Protein AF-A0AAW1EMR9-F1 (afdb_monomer)

Radius of gyration: 19.62 Å; Cα contacts (8 Å, |Δi|>4): 149; chains: 1; bounding box: 42×40×63 Å

Nearest PDB structures (foldseek):
  2hoq-assembly1_A-2  TM=2.826E-01  e=6.971E+00  Pyrococcus horikoshii OT3

Sequence (160 aa):
MGNMIARRTLIAKKREGGLDLIDIGAKRDALRVKLIGRFLDEKRQHPWKDALTGLLADYGEGGLYNLYALSPRNVSGDWPGLFREALEAWDKFLPHLRPDVHHKGHLMRLPFLNSPFFLHNGRPMVSKALRVAGLTTLGDVCGGGGSGGGVVLYLNKQKL

pLDDT: mean 70.19, std 15.34, range [28.67, 89.94]

Solvent-accessible surface area (backbone atoms only — not comparable to full-atom values): 9803 Å² total; per-residue (Å²): 135,83,86,79,77,57,66,66,44,40,44,32,48,58,94,77,75,19,66,52,39,82,57,60,66,60,52,50,36,52,53,24,34,50,51,51,54,51,60,71,35,80,90,57,84,53,74,69,46,58,54,50,39,55,60,39,31,79,76,51,74,56,44,80,53,42,69,72,22,55,50,62,87,71,65,82,72,93,67,56,66,69,59,51,51,23,42,48,31,35,54,74,45,49,85,78,55,75,86,85,75,92,42,72,72,61,57,32,59,30,44,41,52,38,8,78,87,40,56,56,95,87,35,49,38,76,53,72,68,49,44,74,73,65,49,47,27,35,34,66,75,69,54,90,77,75,92,86,76,82,81,80,76,81,74,77,81,75,78,129

Secondary structure (DSSP, 8-state):
------HHHHHS-GGGTS-----HHHHHHHHHHHHHHHHH-TT---HHHHHHHHHHHTTSSSSHHHHTT--GGG--S---HHHHHHHHHHHHHGGG-------HHHHHTSBSTT-TTSEETTEE---HHHHHTT--BHHHHH-S--TT------------

Organism: Zoarces viviparus (NCBI:txid48416)

Structure (mmCIF, N/CA/C/O backbone):
data_AF-A0AAW1EMR9-F1
#
_entry.id   AF-A0AAW1EMR9-F1
#
loop_
_atom_site.group_PDB
_atom_site.id
_atom_site.type_symbol
_atom_site.label_atom_id
_atom_site.label_alt_id
_atom_site.label_comp_id
_atom_site.label_asym_id
_atom_site.label_entity_id
_atom_site.label_seq_id
_atom_site.pdbx_PDB_ins_code
_atom_site.Cartn_x
_atom_site.Cartn_y
_atom_site.Cartn_z
_atom_site.occupancy
_atom_site.B_iso_or_equiv
_atom_site.auth_seq_id
_atom_site.auth_comp_id
_atom_site.auth_asym_id
_atom_site.auth_atom_id
_atom_site.pdbx_PDB_model_num
ATOM 1 N N . MET A 1 1 ? -8.055 -22.155 31.229 1.00 43.44 1 MET A N 1
ATOM 2 C CA . MET A 1 1 ? -8.723 -21.631 30.016 1.00 43.44 1 MET A CA 1
ATOM 3 C C . MET A 1 1 ? -8.824 -20.122 30.155 1.00 43.44 1 MET A C 1
ATOM 5 O O . MET A 1 1 ? -9.392 -19.668 31.137 1.00 43.44 1 MET A O 1
ATOM 9 N N . GLY A 1 2 ? -8.207 -19.352 29.258 1.00 56.38 2 GLY A N 1
ATOM 10 C CA . GLY A 1 2 ? -8.322 -17.892 29.272 1.00 56.38 2 GLY A CA 1
ATOM 11 C C . GLY A 1 2 ? -9.600 -17.462 28.560 1.00 56.38 2 GLY A C 1
ATOM 12 O O . GLY A 1 2 ? -9.796 -17.825 27.403 1.00 56.38 2 GLY A O 1
ATOM 13 N N . ASN A 1 3 ? -10.467 -16.705 29.232 1.00 60.38 3 ASN A N 1
ATOM 14 C CA . ASN A 1 3 ? -11.619 -16.087 28.579 1.00 60.38 3 ASN A CA 1
ATOM 15 C C . ASN A 1 3 ? -11.120 -15.027 27.589 1.00 60.38 3 ASN A C 1
ATOM 17 O O . ASN A 1 3 ? -10.609 -13.981 27.989 1.00 60.38 3 ASN A O 1
ATOM 21 N N . MET A 1 4 ? -11.249 -15.301 26.291 1.00 73.88 4 MET A N 1
ATOM 22 C CA . MET A 1 4 ? -10.923 -14.334 25.246 1.00 73.88 4 MET A CA 1
ATOM 23 C C . MET A 1 4 ? -12.041 -13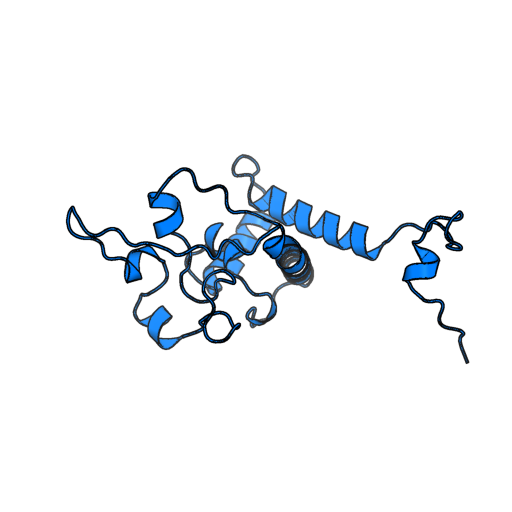.297 25.139 1.00 73.88 4 MET A C 1
ATOM 25 O O . MET A 1 4 ? -13.137 -13.591 24.665 1.00 73.88 4 MET A O 1
ATOM 29 N N . ILE A 1 5 ? -11.760 -12.065 25.558 1.00 78.44 5 ILE A N 1
ATOM 30 C CA . ILE A 1 5 ? -12.668 -10.937 25.344 1.00 78.44 5 ILE A CA 1
ATOM 31 C C . ILE A 1 5 ? -12.581 -10.519 23.875 1.00 78.44 5 ILE A C 1
ATOM 33 O O . ILE A 1 5 ? -11.496 -10.291 23.335 1.00 78.44 5 ILE A O 1
ATOM 37 N N . ALA A 1 6 ? -13.732 -10.398 23.215 1.00 82.94 6 ALA A N 1
ATOM 38 C CA . ALA A 1 6 ? -13.786 -9.979 21.823 1.00 82.94 6 ALA A CA 1
ATOM 39 C C . ALA A 1 6 ? -13.264 -8.539 21.659 1.00 82.94 6 ALA A C 1
ATOM 41 O O . ALA A 1 6 ? -13.697 -7.623 22.357 1.00 82.94 6 ALA A O 1
ATOM 42 N N . ARG A 1 7 ? -12.395 -8.308 20.665 1.00 80.50 7 ARG A N 1
ATOM 43 C CA . ARG A 1 7 ? -11.807 -6.988 20.355 1.00 80.50 7 ARG A CA 1
ATOM 44 C C . ARG A 1 7 ? -12.852 -5.876 20.199 1.00 80.50 7 ARG A C 1
ATOM 46 O O . ARG A 1 7 ? -12.621 -4.757 20.644 1.00 80.50 7 ARG A O 1
ATOM 53 N N . ARG A 1 8 ? -14.016 -6.190 19.616 1.00 82.25 8 ARG A N 1
ATOM 54 C CA . ARG A 1 8 ? -15.138 -5.242 19.478 1.00 82.25 8 ARG A CA 1
ATOM 55 C C . ARG A 1 8 ? -15.613 -4.702 20.829 1.00 82.25 8 ARG A C 1
ATOM 57 O O . ARG A 1 8 ? -15.907 -3.523 20.936 1.00 82.25 8 ARG A O 1
ATOM 64 N N . THR A 1 9 ? -15.632 -5.551 21.855 1.00 83.06 9 THR A N 1
ATOM 65 C CA . THR A 1 9 ? -16.072 -5.204 23.209 1.00 83.06 9 THR A CA 1
ATOM 66 C C . THR A 1 9 ? -15.044 -4.318 23.903 1.00 83.06 9 THR A C 1
ATOM 68 O O . THR A 1 9 ? -15.410 -3.431 24.661 1.00 83.06 9 THR A O 1
ATOM 71 N N . LEU A 1 10 ? -13.754 -4.499 23.610 1.00 84.06 10 LEU A N 1
ATOM 72 C CA . LEU A 1 10 ? -12.707 -3.633 24.152 1.00 84.06 10 LEU A CA 1
ATOM 73 C C . LEU A 1 10 ? -12.807 -2.201 23.597 1.00 84.06 10 LEU A C 1
ATOM 75 O O . LEU A 1 10 ? -12.662 -1.252 24.357 1.00 84.06 10 LEU A O 1
ATOM 79 N N . ILE A 1 11 ? -13.069 -2.050 22.295 1.00 82.62 11 ILE A N 1
ATOM 80 C CA . ILE A 1 11 ? -13.012 -0.754 21.590 1.00 82.62 11 ILE A CA 1
ATOM 81 C C . ILE A 1 11 ? -14.351 -0.001 21.619 1.00 82.62 11 ILE A C 1
ATOM 83 O O . ILE A 1 11 ? -14.362 1.226 21.570 1.00 82.62 11 ILE A O 1
ATOM 87 N N . ALA A 1 12 ? -15.484 -0.710 21.661 1.00 80.31 12 ALA A N 1
ATOM 88 C CA . ALA A 1 12 ? -16.802 -0.080 21.633 1.00 80.31 12 ALA A CA 1
ATOM 89 C C . ALA A 1 12 ? -16.989 0.897 22.801 1.00 80.31 12 ALA A C 1
ATOM 91 O O . ALA A 1 12 ? -16.433 0.716 23.889 1.00 80.31 12 ALA A O 1
ATOM 92 N N . LYS A 1 13 ? -17.809 1.928 22.583 1.00 81.88 13 LYS A N 1
ATOM 93 C CA . LYS A 1 13 ? -18.071 2.940 23.607 1.00 81.88 13 LYS A CA 1
ATOM 94 C C . LYS A 1 13 ? -18.757 2.308 24.816 1.00 81.88 13 LYS A C 1
ATOM 96 O O . LYS A 1 13 ? -19.564 1.390 24.671 1.00 81.88 13 LYS A O 1
ATOM 101 N N . LYS A 1 14 ? -18.546 2.883 26.004 1.00 85.00 14 LYS A N 1
ATOM 102 C CA . LYS A 1 14 ? -19.212 2.431 27.243 1.00 85.00 14 LYS A CA 1
ATOM 103 C C . LYS A 1 14 ? -20.736 2.357 27.118 1.00 85.00 14 LYS A C 1
ATOM 105 O O . LYS A 1 14 ? -21.348 1.402 27.579 1.00 85.00 14 LYS A O 1
ATOM 110 N N . ARG A 1 15 ? -21.342 3.316 26.411 1.00 86.00 15 ARG A N 1
ATOM 111 C CA . ARG A 1 15 ? -22.791 3.360 26.125 1.00 86.00 15 ARG A CA 1
ATOM 112 C C . ARG A 1 15 ? -23.311 2.205 25.253 1.00 86.00 15 ARG A C 1
ATOM 114 O O . ARG A 1 15 ? -24.508 1.970 25.218 1.00 86.00 15 ARG A O 1
ATOM 121 N N . GLU A 1 16 ? -22.423 1.514 24.544 1.00 85.81 16 GLU A N 1
ATOM 122 C CA . GLU A 1 16 ? -22.712 0.366 23.672 1.00 85.81 16 GLU A CA 1
ATOM 123 C C . GLU A 1 16 ? -22.269 -0.960 24.332 1.00 85.81 16 GLU A C 1
ATOM 125 O O . GLU A 1 16 ? -22.171 -1.989 23.667 1.00 85.81 16 GLU A O 1
ATOM 130 N N . GLY A 1 17 ? -21.975 -0.944 25.640 1.00 81.88 17 GLY A N 1
ATOM 131 C CA . GLY A 1 17 ? -21.521 -2.118 26.392 1.00 81.88 17 GLY A CA 1
ATOM 132 C C . GLY A 1 17 ? -20.042 -2.467 26.196 1.00 81.88 17 GLY A C 1
ATOM 133 O O . GLY A 1 17 ? -19.639 -3.592 26.489 1.00 81.88 17 GLY A O 1
ATOM 134 N N . GLY A 1 18 ? -19.232 -1.534 25.681 1.00 86.50 18 GLY A N 1
ATOM 135 C CA . GLY A 1 18 ? -17.789 -1.715 25.526 1.00 86.50 18 GLY A CA 1
ATOM 136 C C . GLY A 1 18 ? -16.941 -1.051 26.615 1.00 86.50 18 GLY A C 1
ATOM 137 O O . GLY A 1 18 ? -17.453 -0.397 27.522 1.00 86.50 18 GLY A O 1
ATOM 138 N N . LEU A 1 19 ? -15.621 -1.221 26.529 1.00 85.50 19 LEU A N 1
ATOM 139 C CA . LEU A 1 19 ? -14.660 -0.665 27.491 1.00 85.50 19 LEU A CA 1
ATOM 140 C C . LEU A 1 19 ? -14.054 0.678 27.058 1.00 85.50 19 LEU A C 1
ATOM 142 O O . LEU A 1 19 ? -13.319 1.277 27.843 1.00 85.50 19 LEU A O 1
ATOM 146 N N . ASP A 1 20 ? -14.382 1.161 25.854 1.00 87.88 20 ASP A N 1
ATOM 147 C CA . ASP A 1 20 ? -13.884 2.419 25.277 1.00 87.88 20 ASP A CA 1
ATOM 148 C C . ASP A 1 20 ? -12.348 2.511 25.297 1.00 87.88 20 ASP A C 1
ATOM 150 O O . ASP A 1 20 ? -11.747 3.560 25.535 1.00 87.88 20 ASP A O 1
ATOM 154 N N . LEU A 1 21 ? -11.693 1.363 25.100 1.00 85.75 21 LEU A N 1
ATOM 155 C CA . LEU A 1 21 ? -10.245 1.273 25.048 1.00 85.75 21 LEU A CA 1
ATOM 156 C C . LEU A 1 21 ? -9.738 1.689 23.674 1.00 85.75 21 LEU A C 1
ATOM 158 O O . LEU A 1 21 ? -10.357 1.467 22.632 1.00 85.75 21 LEU A O 1
ATOM 162 N N . ILE A 1 22 ? -8.536 2.249 23.682 1.00 81.94 22 ILE A N 1
ATOM 163 C CA . ILE A 1 22 ? -7.854 2.669 22.468 1.00 81.94 22 ILE A CA 1
ATOM 164 C C . ILE A 1 22 ? -7.595 1.456 21.574 1.00 81.94 22 ILE A C 1
ATOM 166 O O . ILE A 1 22 ? -6.942 0.491 21.974 1.00 81.94 22 ILE A O 1
ATOM 170 N N . ASP A 1 23 ? -8.016 1.559 20.316 1.00 85.81 23 ASP A N 1
ATOM 171 C CA . ASP A 1 23 ? -7.658 0.587 19.295 1.00 85.81 23 ASP A CA 1
ATOM 172 C C . ASP A 1 23 ? -6.181 0.738 18.890 1.00 85.81 23 ASP A C 1
ATOM 174 O O . ASP A 1 23 ? -5.811 1.533 18.020 1.00 85.81 23 ASP A O 1
ATOM 178 N N . ILE A 1 24 ? -5.321 -0.052 19.535 1.00 85.56 24 ILE A N 1
ATOM 179 C CA . ILE A 1 24 ? -3.878 -0.099 19.261 1.00 85.56 24 ILE A CA 1
ATOM 180 C C . ILE A 1 24 ? -3.606 -0.515 17.808 1.00 85.56 24 ILE A C 1
ATOM 182 O O . ILE A 1 24 ? -2.695 0.023 17.179 1.00 85.56 24 ILE A O 1
ATOM 186 N N . GLY A 1 25 ? -4.410 -1.429 17.255 1.00 83.31 25 GLY A N 1
ATOM 187 C CA . GLY A 1 25 ? -4.266 -1.892 15.874 1.00 83.31 25 GLY A CA 1
ATOM 188 C C . GLY A 1 25 ? -4.529 -0.767 14.878 1.00 83.31 25 GLY A C 1
ATOM 189 O O . GLY A 1 25 ? -3.698 -0.512 14.010 1.00 83.31 25 GLY A O 1
ATOM 190 N N . ALA A 1 26 ? -5.624 -0.027 15.065 1.00 79.31 26 ALA A N 1
ATOM 191 C CA . ALA A 1 26 ? -5.930 1.138 14.237 1.00 79.31 26 ALA A CA 1
ATOM 192 C C . ALA A 1 26 ? -4.869 2.240 14.381 1.00 79.31 26 ALA A C 1
ATOM 194 O O . ALA A 1 26 ? -4.468 2.839 13.385 1.00 79.31 26 ALA A O 1
ATOM 195 N N . LYS A 1 27 ? -4.356 2.488 15.596 1.00 84.25 27 LYS A N 1
ATOM 196 C CA . LYS A 1 27 ? -3.258 3.448 15.802 1.00 84.25 27 LYS A CA 1
ATOM 197 C C . LYS A 1 27 ? -1.982 3.036 15.074 1.00 84.25 27 LYS A C 1
ATOM 199 O O . LYS A 1 27 ? -1.342 3.885 14.455 1.00 84.25 27 LYS A O 1
ATOM 204 N N . ARG A 1 28 ? -1.610 1.756 15.142 1.00 88.75 28 ARG A N 1
ATOM 205 C CA . ARG A 1 28 ? -0.447 1.224 14.428 1.00 88.75 28 ARG A CA 1
ATOM 206 C C . ARG A 1 28 ? -0.621 1.409 12.923 1.00 88.75 28 ARG A C 1
ATOM 208 O O . ARG A 1 28 ? 0.244 2.016 12.299 1.00 88.75 28 ARG A O 1
ATOM 215 N N . ASP A 1 29 ? -1.744 0.968 12.366 1.00 84.75 29 ASP A N 1
ATOM 216 C CA . ASP A 1 29 ? -2.015 1.070 10.930 1.00 84.75 29 ASP A CA 1
ATOM 217 C C . ASP A 1 29 ? -2.032 2.551 10.480 1.00 84.75 29 ASP A C 1
ATOM 219 O O . ASP A 1 29 ? -1.416 2.903 9.476 1.00 84.75 29 ASP A O 1
ATOM 223 N N . ALA A 1 30 ? -2.589 3.467 11.282 1.00 81.75 30 ALA A N 1
ATOM 224 C CA . ALA A 1 30 ? -2.549 4.905 11.005 1.00 81.75 30 ALA A CA 1
ATOM 225 C C . ALA A 1 30 ? -1.123 5.488 10.992 1.00 81.75 30 ALA A C 1
ATOM 227 O O . ALA A 1 30 ? -0.805 6.338 10.158 1.00 81.75 30 ALA A O 1
ATOM 228 N N . LEU A 1 31 ? -0.242 5.055 11.901 1.00 85.94 31 LEU A N 1
ATOM 229 C CA . LEU A 1 31 ? 1.167 5.472 11.896 1.00 85.94 31 LEU A CA 1
ATOM 230 C C . LEU A 1 31 ? 1.905 4.959 10.654 1.00 85.94 31 LEU A C 1
ATOM 232 O O . LEU A 1 31 ? 2.724 5.677 10.083 1.00 85.94 31 LEU A O 1
ATOM 236 N N . ARG A 1 32 ? 1.596 3.734 10.230 1.00 89.94 32 ARG A N 1
ATOM 237 C CA . ARG A 1 32 ? 2.162 3.087 9.044 1.00 89.94 32 ARG A CA 1
ATOM 238 C C . ARG A 1 32 ? 1.712 3.769 7.748 1.00 89.94 32 ARG A C 1
ATOM 240 O O . ARG A 1 32 ? 2.558 4.124 6.932 1.00 89.94 32 ARG A O 1
ATOM 247 N N . VAL A 1 33 ? 0.429 4.104 7.621 1.00 85.06 33 VAL A N 1
ATOM 248 C CA . VAL A 1 33 ? -0.088 4.919 6.506 1.00 85.06 33 VAL A CA 1
ATOM 249 C C . VAL A 1 33 ? 0.530 6.320 6.506 1.00 85.06 33 VAL A C 1
ATOM 251 O O . VAL A 1 33 ? 0.913 6.823 5.454 1.00 85.06 33 VAL A O 1
ATOM 254 N N . LYS A 1 34 ? 0.714 6.951 7.675 1.00 86.25 34 LYS A N 1
ATOM 255 C CA . LYS A 1 34 ? 1.418 8.245 7.771 1.00 86.25 34 LYS A CA 1
ATOM 256 C C . LYS A 1 34 ? 2.867 8.164 7.302 1.00 86.25 34 LYS A C 1
ATOM 258 O O . LYS A 1 34 ? 3.365 9.144 6.751 1.00 86.25 34 LYS A O 1
ATOM 263 N N . LEU A 1 35 ? 3.549 7.041 7.532 1.00 86.62 35 LEU A N 1
ATOM 264 C CA . LEU A 1 35 ? 4.896 6.827 7.011 1.00 86.62 35 LEU A CA 1
ATOM 265 C C . LEU A 1 35 ? 4.868 6.846 5.482 1.00 86.62 35 LEU A C 1
ATOM 267 O O . LEU A 1 35 ? 5.602 7.629 4.893 1.00 86.62 35 LEU A O 1
ATOM 271 N N . ILE A 1 36 ? 3.949 6.104 4.857 1.00 85.38 36 ILE A N 1
ATOM 272 C CA . ILE A 1 36 ? 3.747 6.162 3.403 1.00 85.38 36 ILE A CA 1
ATOM 273 C C . ILE A 1 36 ? 3.413 7.590 2.956 1.00 85.38 36 ILE A C 1
ATOM 275 O O . ILE A 1 36 ? 4.075 8.104 2.070 1.00 85.38 36 ILE A O 1
ATOM 279 N N . GLY A 1 37 ? 2.513 8.311 3.627 1.00 82.44 37 GLY A N 1
ATOM 280 C CA . GLY A 1 37 ? 2.224 9.713 3.292 1.00 82.44 37 GLY A CA 1
ATOM 281 C C . GLY A 1 37 ? 3.463 10.626 3.298 1.00 82.44 37 GLY A C 1
ATOM 282 O O . GLY A 1 37 ? 3.615 11.469 2.420 1.00 82.44 37 GLY A O 1
ATOM 283 N N . ARG A 1 38 ? 4.401 10.426 4.236 1.00 85.00 38 ARG A N 1
ATOM 284 C CA . ARG A 1 38 ? 5.696 11.140 4.246 1.00 85.00 38 ARG A CA 1
ATOM 285 C C . ARG A 1 38 ? 6.616 10.710 3.101 1.00 85.00 38 ARG A C 1
ATOM 287 O O . ARG A 1 38 ? 7.440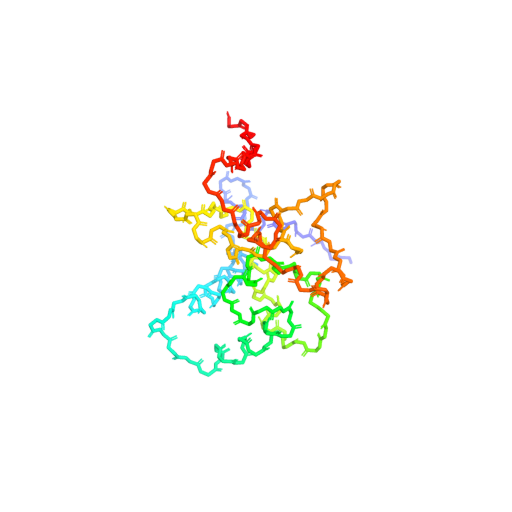 11.507 2.654 1.00 85.00 38 ARG A O 1
ATOM 294 N N . PHE A 1 39 ? 6.500 9.465 2.641 1.00 84.56 39 PHE A N 1
ATOM 295 C CA . PHE A 1 39 ? 7.202 8.990 1.452 1.00 84.56 39 PHE A CA 1
ATOM 296 C C . PHE A 1 39 ? 6.697 9.722 0.203 1.00 84.56 39 PHE A C 1
ATOM 298 O O . PHE A 1 39 ? 7.508 10.177 -0.595 1.00 84.56 39 PHE A O 1
ATOM 305 N N . LEU A 1 40 ? 5.380 9.917 0.085 1.00 78.75 40 LEU A N 1
ATOM 306 C CA . LEU A 1 40 ? 4.769 10.619 -1.051 1.00 78.75 40 LEU A CA 1
ATOM 307 C C . LEU A 1 40 ? 5.088 12.129 -1.081 1.00 78.75 40 LEU A C 1
ATOM 309 O O . LEU A 1 40 ? 5.009 12.745 -2.135 1.00 78.75 40 LEU A O 1
ATOM 313 N N . ASP A 1 41 ? 5.443 12.738 0.056 1.00 80.56 41 ASP A N 1
ATOM 314 C CA . ASP A 1 41 ? 5.791 14.165 0.140 1.00 80.56 41 ASP A CA 1
ATOM 315 C C . ASP A 1 41 ? 7.200 14.438 -0.419 1.00 80.56 41 ASP A C 1
ATOM 317 O O . ASP A 1 41 ? 8.200 14.281 0.287 1.00 80.56 41 ASP A O 1
ATOM 321 N N . GLU A 1 42 ? 7.290 14.852 -1.684 1.00 76.62 42 GLU A N 1
ATOM 322 C CA . GLU A 1 42 ? 8.550 15.148 -2.393 1.00 76.62 42 GLU A CA 1
ATOM 323 C C . GLU A 1 42 ? 9.423 16.200 -1.691 1.00 76.62 42 GLU A C 1
ATOM 325 O O . GLU A 1 42 ? 10.649 16.149 -1.783 1.00 76.62 42 GLU A O 1
ATOM 330 N N . LYS A 1 43 ? 8.821 17.122 -0.928 1.00 79.38 43 LYS A N 1
ATOM 331 C CA . LYS A 1 43 ? 9.556 18.190 -0.228 1.00 79.38 43 LYS A CA 1
ATOM 332 C C . LYS A 1 43 ? 10.364 17.665 0.956 1.00 79.38 43 LYS A C 1
ATOM 334 O O . LYS A 1 43 ? 11.258 18.349 1.449 1.00 79.38 43 LYS A O 1
ATOM 339 N N . ARG A 1 44 ? 10.041 16.466 1.445 1.00 77.19 44 ARG A N 1
ATOM 340 C CA . ARG A 1 44 ? 10.733 15.827 2.564 1.00 77.19 44 ARG A CA 1
ATOM 341 C C . ARG A 1 44 ? 11.712 14.797 2.034 1.00 77.19 44 ARG A C 1
ATOM 343 O O . ARG A 1 44 ? 11.296 13.725 1.596 1.00 77.19 44 ARG A O 1
ATOM 350 N N . GLN A 1 45 ? 13.001 15.089 2.147 1.00 78.56 45 GLN A N 1
ATOM 351 C CA . GLN A 1 45 ? 14.051 14.104 1.910 1.00 78.56 45 GLN A CA 1
ATOM 352 C C . GLN A 1 45 ? 14.473 13.444 3.221 1.00 78.56 45 GLN A C 1
ATOM 354 O O . GLN A 1 45 ? 14.622 14.107 4.248 1.00 78.56 45 GLN A O 1
ATOM 359 N N . HIS A 1 46 ? 14.604 12.119 3.203 1.00 82.69 46 HIS A N 1
ATOM 360 C CA . HIS A 1 46 ? 15.087 11.348 4.342 1.00 82.69 46 HIS A CA 1
ATOM 361 C C . HIS A 1 46 ? 15.677 10.021 3.846 1.00 82.69 46 HIS A C 1
ATOM 363 O O . HIS A 1 46 ? 15.025 9.372 3.032 1.00 82.69 46 HIS A O 1
ATOM 369 N N . PRO A 1 47 ? 16.805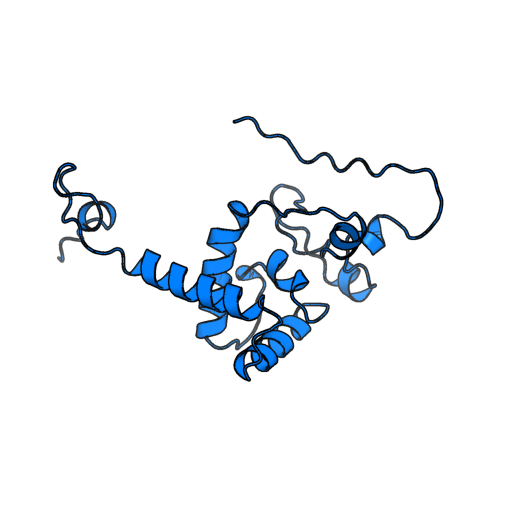 9.545 4.409 1.00 85.06 47 PRO A N 1
ATOM 370 C CA . PRO A 1 47 ? 17.444 8.286 4.009 1.00 85.06 47 PRO A CA 1
ATOM 371 C C . PRO A 1 47 ? 16.541 7.043 3.905 1.00 85.06 47 PRO A C 1
ATOM 373 O O . PRO A 1 47 ? 16.771 6.170 3.074 1.00 85.06 47 PRO A O 1
ATOM 376 N N . TRP A 1 48 ? 15.485 6.933 4.724 1.00 86.50 48 TRP A N 1
ATOM 377 C CA . TRP A 1 48 ? 14.576 5.783 4.639 1.00 86.50 48 TRP A CA 1
ATOM 378 C C . TRP A 1 48 ? 13.723 5.806 3.363 1.00 86.50 48 TRP A C 1
ATOM 380 O O . TRP A 1 48 ? 13.246 4.753 2.945 1.00 86.50 48 TRP A O 1
ATOM 390 N N . LYS A 1 49 ? 13.521 6.981 2.748 1.00 86.06 49 LYS A N 1
ATOM 391 C CA . LYS A 1 49 ? 12.816 7.107 1.470 1.00 86.06 49 LYS A CA 1
ATOM 392 C C . LYS A 1 49 ? 13.656 6.522 0.350 1.00 86.06 49 LYS A C 1
ATOM 394 O O . LYS A 1 49 ? 13.114 5.763 -0.433 1.00 86.06 49 LYS A O 1
ATOM 399 N N . ASP A 1 50 ? 14.959 6.778 0.329 1.00 85.38 50 ASP A N 1
ATOM 400 C CA . ASP A 1 50 ? 15.855 6.202 -0.680 1.00 85.38 50 ASP A CA 1
ATOM 401 C C . ASP A 1 50 ? 15.900 4.676 -0.561 1.00 85.38 50 ASP A C 1
ATOM 403 O O . ASP A 1 50 ? 15.772 3.970 -1.559 1.00 85.38 50 ASP A O 1
ATOM 407 N N . ALA A 1 51 ? 15.957 4.164 0.674 1.00 86.75 51 ALA A N 1
ATOM 408 C CA . ALA A 1 51 ? 15.859 2.731 0.937 1.00 86.75 51 ALA A CA 1
ATOM 409 C C . ALA A 1 51 ? 14.528 2.140 0.436 1.00 86.75 51 ALA A C 1
ATOM 411 O O . ALA A 1 51 ? 14.526 1.115 -0.241 1.00 86.75 51 ALA A O 1
ATOM 412 N N . LEU A 1 52 ? 13.395 2.792 0.725 1.00 85.00 52 LEU A N 1
ATOM 413 C CA . LEU A 1 52 ? 12.087 2.337 0.248 1.00 85.00 52 LEU A CA 1
ATOM 414 C C . LEU A 1 52 ? 11.960 2.440 -1.278 1.00 85.00 52 LEU A C 1
ATOM 416 O O . LEU A 1 52 ? 11.395 1.545 -1.893 1.00 85.00 52 LEU A O 1
ATOM 420 N N . THR A 1 53 ? 12.502 3.485 -1.903 1.00 82.75 53 THR A N 1
ATOM 421 C CA . THR A 1 53 ? 12.537 3.633 -3.364 1.00 82.75 53 THR A CA 1
ATOM 422 C C . THR A 1 53 ? 13.352 2.519 -4.007 1.00 82.75 53 THR A C 1
ATOM 424 O O . THR A 1 53 ? 12.891 1.939 -4.985 1.00 82.75 53 THR A O 1
ATOM 427 N N . GLY A 1 54 ? 14.515 2.177 -3.439 1.00 82.81 54 GLY A N 1
ATOM 428 C CA . GLY A 1 54 ? 15.328 1.048 -3.895 1.00 82.81 54 GLY A CA 1
ATOM 429 C C . GLY A 1 54 ? 14.558 -0.269 -3.829 1.00 82.81 54 GLY A C 1
ATOM 430 O O . GLY A 1 54 ? 14.464 -0.976 -4.824 1.00 82.81 54 GLY A O 1
ATOM 431 N N . LEU A 1 55 ? 13.894 -0.536 -2.701 1.00 80.44 55 LEU A N 1
ATOM 432 C CA . LEU A 1 55 ? 13.035 -1.713 -2.549 1.00 80.44 55 LEU A CA 1
ATOM 433 C C . LEU A 1 55 ? 11.871 -1.716 -3.562 1.00 80.44 55 LEU A C 1
ATOM 435 O O . LEU A 1 55 ? 11.561 -2.739 -4.166 1.00 80.44 55 LEU A O 1
ATOM 439 N N . LEU A 1 56 ? 11.228 -0.569 -3.797 1.00 77.75 56 LEU A N 1
ATOM 440 C CA . LEU A 1 56 ? 10.141 -0.445 -4.775 1.00 77.75 56 LEU A CA 1
ATOM 441 C C . LEU A 1 56 ? 10.616 -0.603 -6.227 1.00 77.75 56 LEU A C 1
ATOM 443 O O . LEU A 1 56 ? 9.810 -1.008 -7.069 1.00 77.75 56 LEU A O 1
ATOM 447 N N . ALA A 1 57 ? 11.878 -0.289 -6.526 1.00 74.62 57 ALA A N 1
ATOM 448 C CA . ALA A 1 57 ? 12.478 -0.485 -7.844 1.00 74.62 57 ALA A CA 1
ATOM 449 C C . ALA A 1 57 ? 12.629 -1.973 -8.192 1.00 74.62 57 ALA A C 1
ATOM 451 O O . ALA A 1 57 ? 12.440 -2.351 -9.344 1.00 74.62 57 ALA A O 1
ATOM 452 N N . ASP A 1 58 ? 12.829 -2.847 -7.204 1.00 68.44 58 ASP A N 1
ATOM 453 C CA . ASP A 1 58 ? 12.856 -4.298 -7.440 1.00 68.44 58 ASP A CA 1
ATOM 454 C C . ASP A 1 58 ? 11.497 -4.846 -7.924 1.00 68.44 58 ASP A C 1
ATOM 456 O O . ASP A 1 58 ? 11.405 -5.939 -8.492 1.00 68.44 58 ASP A O 1
ATOM 460 N N . TYR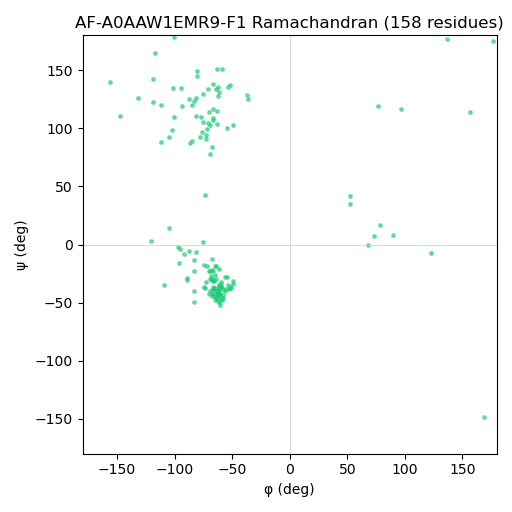 A 1 59 ? 10.413 -4.091 -7.717 1.00 65.19 59 TYR A N 1
ATOM 461 C CA . TYR A 1 59 ? 9.057 -4.495 -8.080 1.00 65.19 59 TYR A CA 1
ATOM 462 C C . TYR A 1 59 ? 8.577 -3.946 -9.443 1.00 65.19 59 TYR A C 1
ATOM 464 O O . TYR A 1 59 ? 7.614 -4.481 -10.011 1.00 65.19 59 TYR A O 1
ATOM 472 N N . GLY A 1 60 ? 9.245 -2.933 -10.007 1.00 62.75 60 GLY A N 1
ATOM 473 C CA . GLY A 1 60 ? 8.837 -2.250 -11.243 1.00 62.75 60 GLY A CA 1
ATOM 474 C C . GLY A 1 60 ? 9.625 -0.960 -11.496 1.00 62.75 60 GLY A C 1
ATOM 475 O O . GLY A 1 60 ? 10.775 -0.844 -11.096 1.00 62.75 60 GLY A O 1
ATOM 476 N N . GLU A 1 61 ? 9.013 0.047 -12.122 1.00 56.34 61 GLU A N 1
ATOM 477 C CA . GLU A 1 61 ? 9.668 1.355 -12.281 1.00 56.34 61 GLU A CA 1
ATOM 478 C C . GLU A 1 61 ? 9.729 2.052 -10.918 1.00 56.34 61 GLU A C 1
ATOM 480 O O . GLU A 1 61 ? 8.702 2.472 -10.390 1.00 56.34 61 GLU A O 1
ATOM 485 N N . GLY A 1 62 ? 10.907 2.077 -10.290 1.00 55.97 62 GLY A N 1
ATOM 486 C CA . GLY A 1 62 ? 11.110 2.583 -8.931 1.00 55.97 62 GLY A CA 1
ATOM 487 C C . GLY A 1 62 ? 10.486 3.960 -8.713 1.00 55.97 62 GLY A C 1
ATOM 488 O O . GLY A 1 62 ? 11.032 4.976 -9.135 1.00 55.97 62 GLY A O 1
ATOM 489 N N . GLY A 1 63 ? 9.330 3.998 -8.048 1.00 63.72 63 GLY A N 1
ATOM 490 C CA . GLY A 1 63 ? 8.602 5.244 -7.868 1.00 63.72 63 GLY A CA 1
ATOM 491 C C . GLY A 1 63 ? 7.263 5.118 -7.152 1.00 63.72 63 GLY A C 1
ATOM 492 O O . GLY A 1 63 ? 6.758 4.035 -6.853 1.00 63.72 63 GLY A O 1
ATOM 493 N N . LEU A 1 64 ? 6.677 6.291 -6.906 1.00 64.81 64 LEU A N 1
ATOM 494 C CA . LEU A 1 64 ? 5.369 6.519 -6.282 1.00 64.81 64 LEU A CA 1
ATOM 495 C C . LEU A 1 64 ? 4.239 5.681 -6.900 1.00 64.81 64 LEU A C 1
ATOM 497 O O . LEU A 1 64 ? 3.334 5.238 -6.197 1.00 64.81 64 LEU A O 1
ATOM 501 N N . TYR A 1 65 ? 4.308 5.439 -8.208 1.00 63.22 65 TYR A N 1
ATOM 502 C CA . TYR A 1 65 ? 3.295 4.703 -8.958 1.00 63.22 65 TYR A CA 1
ATOM 503 C C . TYR A 1 65 ? 3.230 3.218 -8.573 1.00 63.22 65 TYR A C 1
ATOM 505 O O . TYR A 1 65 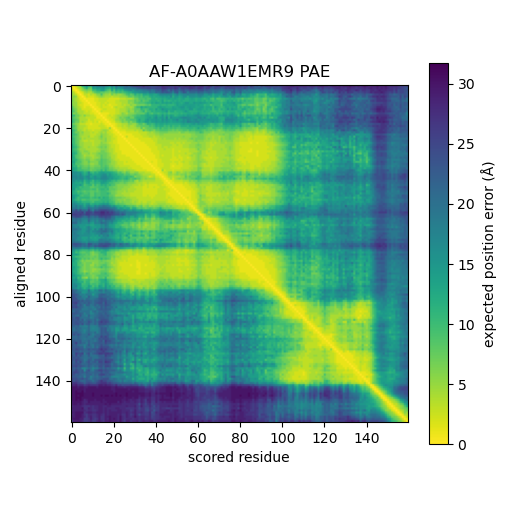? 2.139 2.647 -8.559 1.00 63.22 65 TYR A O 1
ATOM 513 N N . ASN A 1 66 ? 4.347 2.622 -8.138 1.00 67.81 66 ASN A N 1
ATOM 514 C CA . ASN A 1 66 ? 4.371 1.233 -7.679 1.00 67.81 66 ASN A CA 1
ATOM 515 C C . ASN A 1 66 ? 3.573 1.044 -6.387 1.00 67.81 66 ASN A C 1
ATOM 517 O O . ASN A 1 66 ? 2.970 -0.007 -6.214 1.00 67.81 66 ASN A O 1
ATOM 521 N N . LEU A 1 67 ? 3.484 2.052 -5.510 1.00 71.56 67 LEU A N 1
ATOM 522 C CA . LEU A 1 67 ? 2.705 1.954 -4.265 1.00 71.56 67 LEU A CA 1
ATOM 523 C C . LEU A 1 67 ? 1.200 1.795 -4.496 1.00 71.56 67 LEU A C 1
ATOM 525 O O . LEU A 1 67 ? 0.511 1.234 -3.648 1.00 71.56 67 LEU A O 1
ATOM 529 N N . TYR A 1 68 ? 0.685 2.275 -5.626 1.00 65.50 68 TYR A N 1
ATOM 530 C CA . TYR A 1 68 ? -0.728 2.126 -5.985 1.00 65.50 68 TYR A CA 1
ATOM 531 C C . TYR A 1 68 ? -1.041 0.769 -6.629 1.00 65.50 68 TYR A C 1
ATOM 533 O O . TYR A 1 68 ? -2.209 0.412 -6.748 1.00 65.50 68 TYR A O 1
ATOM 541 N N . ALA A 1 69 ? -0.014 0.014 -7.030 1.00 63.66 69 ALA A N 1
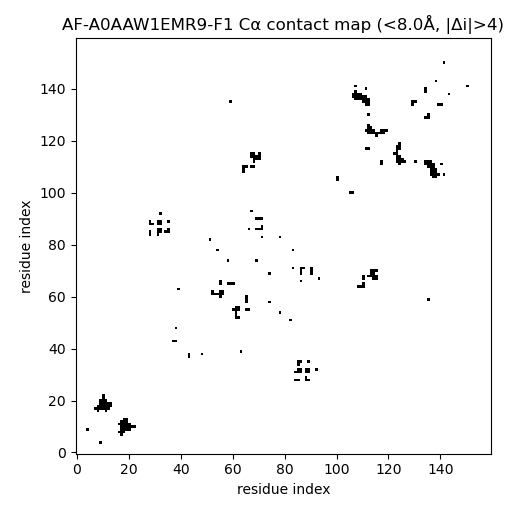ATOM 542 C CA . ALA A 1 69 ? -0.134 -1.305 -7.651 1.00 63.66 69 ALA A CA 1
ATOM 543 C C . ALA A 1 69 ? 0.571 -2.418 -6.856 1.00 63.66 69 ALA A C 1
ATOM 545 O O . ALA A 1 69 ? 0.627 -3.570 -7.291 1.00 63.66 69 ALA A O 1
ATOM 546 N N . LEU A 1 70 ? 1.142 -2.096 -5.694 1.00 68.44 70 LEU A N 1
ATOM 547 C CA . LEU A 1 70 ? 1.778 -3.080 -4.835 1.00 68.44 70 LEU A CA 1
ATOM 548 C C . LEU A 1 70 ? 0.706 -3.782 -4.010 1.00 68.44 70 LEU A C 1
ATOM 550 O O . LEU A 1 70 ? 0.138 -3.207 -3.087 1.00 68.44 70 LEU A O 1
ATOM 554 N N . SER A 1 71 ? 0.482 -5.057 -4.311 1.00 66.25 71 SER A N 1
ATOM 555 C CA . SER A 1 71 ? -0.158 -5.957 -3.361 1.00 66.25 71 SER A CA 1
ATOM 556 C C . SER A 1 71 ? 0.908 -6.446 -2.377 1.00 66.25 71 SER A C 1
ATOM 558 O O . SER A 1 71 ? 1.906 -7.020 -2.827 1.00 66.25 71 SER A O 1
ATOM 560 N N . PRO A 1 72 ? 0.718 -6.308 -1.050 1.00 66.44 72 PRO A N 1
ATOM 561 C CA . PRO A 1 72 ? 1.651 -6.832 -0.050 1.00 66.44 72 PRO A CA 1
ATOM 562 C C . PRO A 1 72 ? 1.916 -8.332 -0.224 1.00 66.44 72 PRO A C 1
ATOM 564 O O . PRO A 1 72 ? 2.996 -8.819 0.091 1.00 66.44 72 PRO A O 1
ATOM 567 N N . ARG A 1 73 ? 0.944 -9.066 -0.787 1.00 64.38 73 ARG A N 1
ATOM 568 C CA . ARG A 1 73 ? 1.040 -10.508 -1.070 1.00 64.38 73 ARG A CA 1
ATOM 569 C C . ARG A 1 73 ? 2.050 -10.849 -2.164 1.00 64.38 73 ARG A C 1
ATOM 571 O O . ARG A 1 73 ? 2.501 -11.986 -2.230 1.00 64.38 73 ARG A O 1
ATOM 578 N N . ASN A 1 74 ? 2.380 -9.881 -3.012 1.00 60.88 74 ASN A N 1
ATOM 579 C CA . ASN A 1 74 ? 3.321 -10.047 -4.111 1.00 60.88 74 ASN A CA 1
ATOM 580 C C . ASN A 1 74 ? 4.729 -9.555 -3.745 1.00 60.88 74 ASN A C 1
ATOM 582 O O . ASN A 1 74 ? 5.644 -9.686 -4.555 1.00 60.88 74 ASN A O 1
ATOM 586 N N . VAL A 1 75 ? 4.921 -9.006 -2.539 1.00 66.94 75 VAL A N 1
ATOM 587 C CA . VAL A 1 75 ? 6.243 -8.641 -2.025 1.00 66.94 75 VAL A CA 1
ATOM 588 C C . VAL A 1 75 ? 6.984 -9.926 -1.668 1.00 66.94 75 VAL A C 1
ATOM 590 O O . VAL A 1 75 ? 6.859 -10.463 -0.570 1.00 66.94 75 VAL A O 1
ATOM 593 N N . SER A 1 76 ? 7.733 -10.458 -2.628 1.00 56.94 76 SER A N 1
ATOM 594 C CA . SER A 1 76 ? 8.659 -11.563 -2.403 1.00 56.94 76 SER A CA 1
ATOM 595 C C . SER A 1 76 ? 10.001 -11.016 -1.913 1.00 56.94 76 SER A C 1
ATOM 597 O O . SER A 1 76 ? 10.642 -10.264 -2.645 1.00 56.94 76 SER A O 1
ATOM 599 N N . GLY A 1 77 ? 10.441 -11.408 -0.714 1.00 62.16 77 GLY A N 1
ATOM 600 C CA . GLY A 1 77 ? 11.815 -11.183 -0.244 1.00 62.16 77 GLY A CA 1
ATOM 601 C C . GLY A 1 77 ? 11.954 -10.698 1.202 1.00 62.16 77 GLY A C 1
ATOM 602 O O . GLY A 1 77 ? 10.969 -10.420 1.894 1.00 62.16 77 GLY A O 1
ATOM 603 N N . ASP A 1 78 ? 13.212 -10.559 1.628 1.00 72.75 78 ASP A N 1
ATOM 604 C CA . ASP A 1 78 ? 13.672 -10.144 2.965 1.00 72.75 78 ASP A CA 1
ATOM 605 C C . ASP A 1 78 ? 13.485 -8.642 3.240 1.00 72.75 78 ASP A C 1
ATOM 607 O O . ASP A 1 78 ? 14.347 -7.959 3.794 1.00 72.75 78 ASP A O 1
ATOM 611 N N . TRP A 1 79 ? 12.334 -8.091 2.852 1.00 82.94 79 TRP A N 1
ATOM 612 C CA . TRP A 1 79 ? 12.020 -6.701 3.156 1.00 82.94 79 TRP A CA 1
ATOM 613 C C . TRP A 1 79 ? 11.953 -6.497 4.672 1.00 82.94 79 TRP A C 1
ATOM 615 O O . TRP A 1 79 ? 11.283 -7.284 5.358 1.00 82.94 79 TRP A O 1
ATOM 625 N N . PRO A 1 80 ? 12.557 -5.413 5.198 1.00 86.69 80 PRO A N 1
ATOM 626 C CA . PRO A 1 80 ? 12.442 -5.064 6.605 1.00 86.69 80 PRO A CA 1
ATOM 627 C C . PRO A 1 80 ? 10.980 -5.006 7.060 1.00 86.69 80 PRO A C 1
ATOM 629 O O . PRO A 1 80 ? 10.124 -4.436 6.375 1.00 86.69 80 PRO A O 1
ATOM 632 N N . GLY A 1 81 ? 10.700 -5.551 8.250 1.00 86.94 81 GLY A N 1
ATOM 633 C CA . GLY A 1 81 ? 9.335 -5.684 8.776 1.00 86.94 81 GLY A CA 1
ATOM 634 C C . GLY A 1 81 ? 8.553 -4.367 8.798 1.00 86.94 81 GLY A C 1
ATOM 635 O O . GLY A 1 81 ? 7.371 -4.347 8.472 1.00 86.94 81 GLY A O 1
ATOM 636 N N . LEU A 1 82 ? 9.232 -3.245 9.059 1.00 87.00 82 LEU A N 1
ATOM 637 C CA . LEU A 1 82 ? 8.625 -1.914 9.031 1.00 87.00 82 LEU A CA 1
ATOM 638 C C . LEU A 1 82 ? 7.988 -1.574 7.674 1.00 87.00 82 LEU A C 1
ATOM 640 O O . LEU A 1 82 ? 6.887 -1.026 7.646 1.00 87.00 82 LEU A O 1
ATOM 644 N N . PHE A 1 83 ? 8.662 -1.876 6.561 1.00 85.44 83 PHE A N 1
ATOM 645 C CA . PHE A 1 83 ? 8.153 -1.565 5.223 1.00 85.44 83 PHE A CA 1
ATOM 646 C C . PHE A 1 83 ? 7.010 -2.493 4.836 1.00 85.44 83 PHE A C 1
ATOM 648 O O . PHE A 1 83 ? 6.025 -2.039 4.262 1.00 85.44 83 PHE A O 1
ATOM 655 N N . ARG A 1 84 ? 7.092 -3.767 5.230 1.00 85.06 84 ARG A N 1
ATOM 656 C CA . ARG A 1 84 ? 5.996 -4.721 5.044 1.00 85.06 84 ARG A CA 1
ATOM 657 C C . ARG A 1 84 ? 4.742 -4.277 5.789 1.00 85.06 84 ARG A C 1
ATOM 659 O O . ARG A 1 84 ? 3.690 -4.151 5.178 1.00 85.06 84 ARG A O 1
ATOM 666 N N . GLU A 1 85 ? 4.870 -3.933 7.070 1.00 88.62 85 GLU A N 1
ATOM 667 C CA . GLU A 1 85 ? 3.761 -3.392 7.864 1.00 88.62 85 GLU A CA 1
ATOM 668 C C . GLU A 1 85 ? 3.209 -2.086 7.274 1.00 88.62 85 GLU A C 1
ATOM 670 O O . GLU A 1 85 ? 2.005 -1.835 7.334 1.00 88.62 85 GLU A O 1
ATOM 675 N N . ALA A 1 86 ? 4.080 -1.240 6.713 1.00 88.00 86 ALA A N 1
ATOM 676 C CA . ALA A 1 86 ? 3.677 -0.011 6.039 1.00 88.00 86 ALA A CA 1
ATOM 677 C C . ALA A 1 86 ? 2.824 -0.283 4.797 1.00 88.00 86 ALA A C 1
ATOM 679 O O . ALA A 1 86 ? 1.769 0.331 4.641 1.00 88.00 86 ALA A O 1
ATOM 680 N N . LEU A 1 87 ? 3.244 -1.235 3.964 1.00 84.94 87 LEU A N 1
ATOM 681 C CA . LEU A 1 87 ? 2.521 -1.648 2.765 1.00 84.94 87 LEU A CA 1
ATOM 682 C C . LEU A 1 87 ? 1.222 -2.385 3.095 1.00 84.94 87 LEU A C 1
ATOM 684 O O . LEU A 1 87 ? 0.206 -2.122 2.470 1.00 84.94 87 LEU A O 1
ATOM 688 N N . GLU A 1 88 ? 1.213 -3.255 4.104 1.00 86.06 88 GLU A N 1
ATOM 689 C CA . GLU A 1 88 ? -0.005 -3.930 4.565 1.00 86.06 88 GLU A CA 1
ATOM 690 C C . GLU A 1 88 ? -1.045 -2.939 5.095 1.00 86.06 88 GLU A C 1
ATOM 692 O O . GLU A 1 88 ? -2.234 -3.062 4.804 1.00 86.06 88 GLU A O 1
ATOM 697 N N . ALA A 1 89 ? -0.618 -1.944 5.876 1.00 86.75 89 ALA A N 1
ATOM 698 C CA . ALA A 1 89 ? -1.516 -0.892 6.342 1.00 86.75 89 ALA A CA 1
ATOM 699 C C . ALA A 1 89 ? -2.010 -0.017 5.179 1.00 86.75 89 ALA A C 1
ATOM 701 O O . ALA A 1 89 ? -3.169 0.397 5.173 1.00 86.75 89 ALA A O 1
ATOM 702 N N . TRP A 1 90 ? -1.148 0.240 4.192 1.00 85.12 90 TRP A N 1
ATOM 703 C CA . TRP A 1 90 ? -1.497 0.975 2.981 1.00 85.12 90 TRP A CA 1
ATOM 704 C C . TRP A 1 90 ? -2.511 0.227 2.111 1.00 85.12 90 TRP A C 1
ATOM 706 O O . TRP A 1 90 ? -3.498 0.825 1.700 1.00 85.12 90 TRP A O 1
ATOM 716 N N . ASP A 1 91 ? -2.342 -1.078 1.908 1.00 81.88 91 ASP A N 1
ATOM 717 C CA . ASP A 1 91 ? -3.255 -1.932 1.137 1.00 81.88 91 ASP A CA 1
ATOM 718 C C . ASP A 1 91 ? -4.662 -1.981 1.745 1.00 81.88 91 ASP A C 1
ATOM 720 O O . ASP A 1 91 ? -5.653 -1.907 1.028 1.00 81.88 91 ASP A O 1
ATOM 724 N N . LYS A 1 92 ? -4.781 -1.986 3.081 1.00 82.38 92 LYS A N 1
ATOM 725 C CA . LYS A 1 92 ? -6.088 -1.847 3.755 1.00 82.38 92 LYS A CA 1
ATOM 726 C C . LYS A 1 92 ? -6.749 -0.495 3.492 1.00 82.38 92 LYS A C 1
ATOM 728 O O . LYS A 1 92 ? -7.970 -0.388 3.551 1.00 82.38 92 LYS A O 1
ATOM 733 N N . PHE A 1 93 ? -5.951 0.545 3.271 1.00 78.00 93 PHE A N 1
ATOM 734 C CA . PHE A 1 93 ? -6.426 1.909 3.068 1.00 78.00 93 PHE A CA 1
ATOM 735 C C . PHE A 1 93 ? -6.718 2.216 1.592 1.00 78.00 93 PHE A C 1
ATOM 737 O O . PHE A 1 93 ? -7.613 3.003 1.292 1.00 78.00 93 PHE A O 1
ATOM 744 N N . LEU A 1 94 ? -6.013 1.559 0.671 1.00 74.81 94 LEU A N 1
ATOM 745 C CA . LEU A 1 94 ? -6.059 1.798 -0.769 1.00 74.81 94 LEU A CA 1
ATOM 746 C C . LEU A 1 94 ? -7.470 1.688 -1.392 1.00 74.81 94 LEU A C 1
ATOM 748 O O . LEU A 1 94 ? -7.811 2.574 -2.173 1.00 74.81 94 LEU A O 1
ATOM 752 N N . PRO A 1 95 ? -8.348 0.729 -1.019 1.00 71.50 95 PRO A N 1
ATOM 753 C CA . PRO A 1 95 ? -9.732 0.676 -1.510 1.00 71.50 95 PRO A CA 1
ATOM 754 C C . PRO A 1 95 ? -10.584 1.898 -1.143 1.00 71.50 95 PRO A C 1
ATOM 756 O O . PRO A 1 95 ? -11.613 2.152 -1.766 1.00 71.50 95 PRO A O 1
ATOM 759 N N . HIS A 1 96 ? -10.181 2.645 -0.113 1.00 70.75 96 HIS A N 1
ATOM 760 C CA . HIS A 1 96 ? -10.865 3.856 0.336 1.00 70.75 96 HIS A CA 1
ATOM 761 C C . HIS A 1 96 ? -10.311 5.123 -0.325 1.00 70.75 96 HIS A C 1
ATOM 763 O O . HIS A 1 96 ? -10.894 6.198 -0.176 1.00 70.75 96 HIS A O 1
ATOM 769 N N . LEU A 1 97 ? -9.210 5.007 -1.071 1.00 64.81 97 LEU A N 1
ATOM 770 C CA . LEU A 1 97 ? -8.638 6.093 -1.846 1.00 64.81 97 LEU A CA 1
ATOM 771 C C . LEU A 1 97 ? -9.287 6.142 -3.227 1.00 64.81 97 LEU A C 1
ATOM 773 O O . LEU A 1 97 ? -9.279 5.170 -3.979 1.00 64.81 97 LEU A O 1
ATOM 777 N N . ARG A 1 98 ? -9.826 7.308 -3.586 1.00 58.34 98 ARG A N 1
ATOM 778 C CA . ARG A 1 98 ? -10.200 7.594 -4.970 1.00 58.34 98 ARG A CA 1
ATOM 779 C C . ARG A 1 98 ? -9.018 8.296 -5.631 1.00 58.34 98 ARG A C 1
ATOM 781 O O . ARG A 1 98 ? -8.638 9.358 -5.140 1.00 58.34 98 ARG A O 1
ATOM 788 N N . PRO A 1 99 ? -8.417 7.727 -6.690 1.00 57.19 99 PRO A N 1
ATOM 789 C CA . PRO A 1 99 ? -7.370 8.424 -7.413 1.00 57.19 99 PRO A CA 1
ATOM 790 C C . PRO A 1 99 ? -7.979 9.687 -8.035 1.00 57.19 99 PRO A C 1
ATOM 792 O O . PRO A 1 99 ? -8.878 9.610 -8.872 1.00 57.19 99 PRO A O 1
ATOM 795 N N . ASP A 1 100 ? -7.520 10.848 -7.575 1.00 58.03 100 ASP A N 1
ATOM 796 C CA . ASP A 1 100 ? -7.922 12.145 -8.110 1.00 58.03 100 ASP A CA 1
ATOM 797 C C . ASP A 1 100 ? -7.043 12.466 -9.320 1.00 58.03 100 ASP A C 1
ATOM 799 O O . ASP A 1 100 ? -5.933 12.991 -9.196 1.00 58.03 100 ASP A O 1
ATOM 803 N N . VAL A 1 101 ? -7.488 12.025 -10.498 1.00 59.22 101 VAL A N 1
ATOM 804 C CA . VAL A 1 101 ? -6.681 12.114 -11.715 1.00 59.22 101 VAL A CA 1
ATOM 805 C C . VAL A 1 101 ? -7.186 13.223 -12.622 1.00 59.22 101 VAL A C 1
ATOM 807 O O . VAL A 1 101 ? -8.034 13.009 -13.483 1.00 59.22 101 VAL A O 1
ATOM 810 N N . HIS A 1 102 ? -6.599 14.409 -12.461 1.00 57.09 102 HIS A N 1
ATOM 811 C CA . HIS A 1 102 ? -6.893 15.592 -13.284 1.00 57.09 102 HIS A CA 1
ATOM 812 C C . HIS A 1 102 ? -6.298 15.527 -14.697 1.00 57.09 102 HIS A C 1
ATOM 814 O O . HIS A 1 102 ? -6.725 16.255 -15.592 1.00 57.09 102 HIS A O 1
ATOM 820 N N . HIS A 1 103 ? -5.311 14.654 -14.929 1.00 60.50 103 HIS A N 1
ATOM 821 C CA . HIS A 1 103 ? -4.568 14.610 -16.187 1.00 60.50 103 HIS A CA 1
ATOM 822 C C . HIS A 1 103 ? -4.451 13.194 -16.748 1.00 60.50 103 HIS A C 1
ATOM 824 O O . HIS A 1 103 ? -3.915 12.293 -16.103 1.00 60.50 103 HIS A O 1
ATOM 830 N N . LYS A 1 104 ? -4.862 13.024 -18.014 1.00 64.94 104 LYS A N 1
ATOM 831 C CA . LYS A 1 104 ? -4.740 11.766 -18.772 1.00 64.94 104 LYS A CA 1
ATOM 832 C C . LYS A 1 104 ? -3.317 11.198 -18.724 1.00 64.94 104 LYS A C 1
ATOM 834 O O . LYS A 1 104 ? -3.154 9.995 -18.584 1.00 64.94 104 LYS A O 1
ATOM 839 N N . GLY A 1 105 ? -2.291 12.052 -18.766 1.00 65.25 105 GLY A N 1
ATOM 840 C CA . GLY A 1 105 ? -0.892 11.622 -18.674 1.00 65.25 105 GLY A CA 1
ATOM 841 C C . GLY A 1 105 ? -0.550 10.875 -17.379 1.00 65.25 105 GLY A C 1
ATOM 842 O O . GLY A 1 105 ? 0.261 9.956 -17.411 1.00 65.25 105 GLY A O 1
ATOM 843 N N . HIS A 1 106 ? -1.201 11.203 -16.258 1.00 64.69 106 HIS A N 1
ATOM 844 C CA . HIS A 1 106 ? -1.000 10.490 -14.995 1.00 64.69 106 HIS A CA 1
ATOM 845 C C . HIS A 1 106 ? -1.673 9.113 -15.006 1.00 64.69 106 HIS A C 1
ATOM 847 O O . HIS A 1 106 ? -1.080 8.167 -14.501 1.00 64.69 106 HIS A O 1
ATOM 853 N N . LEU A 1 107 ? -2.848 8.971 -15.642 1.00 68.88 107 LEU A N 1
ATOM 854 C CA . LEU A 1 107 ? -3.476 7.655 -15.852 1.00 68.88 107 LEU A CA 1
ATOM 855 C C . LEU A 1 107 ? -2.588 6.738 -16.688 1.00 68.88 107 LEU A C 1
ATOM 857 O O . LEU A 1 107 ? -2.436 5.568 -16.361 1.00 68.88 107 LEU A O 1
ATOM 861 N N . MET A 1 108 ? -1.989 7.274 -17.752 1.00 72.94 108 MET A N 1
ATOM 862 C CA . MET A 1 108 ? -1.168 6.489 -18.678 1.00 72.94 108 MET A CA 1
ATOM 863 C C . MET A 1 108 ? 0.114 5.963 -18.020 1.00 72.94 108 MET A C 1
ATOM 865 O O . MET A 1 108 ? 0.645 4.957 -18.467 1.00 72.94 108 MET A O 1
ATOM 869 N N . ARG A 1 109 ? 0.586 6.597 -16.940 1.00 69.50 109 ARG A N 1
ATOM 870 C CA . ARG A 1 109 ? 1.741 6.142 -16.148 1.00 69.50 109 ARG A CA 1
ATOM 871 C C . ARG A 1 109 ? 1.376 5.157 -15.039 1.00 69.50 109 ARG A C 1
ATOM 873 O O . ARG A 1 109 ? 2.267 4.655 -14.361 1.00 69.50 109 ARG A O 1
ATOM 880 N N . LEU A 1 110 ? 0.086 4.895 -14.810 1.00 69.56 110 LEU A N 1
ATOM 881 C CA . LEU A 1 110 ? -0.315 3.932 -13.792 1.00 69.56 110 LEU A CA 1
ATOM 882 C C . LEU A 1 110 ? 0.127 2.528 -14.207 1.00 69.56 110 LEU A C 1
ATOM 884 O O . LEU A 1 110 ? -0.054 2.166 -15.373 1.00 69.56 110 LEU A O 1
ATOM 888 N N . PRO A 1 111 ? 0.643 1.715 -13.272 1.00 69.38 111 PRO A N 1
ATOM 889 C CA . PRO A 1 111 ? 0.970 0.337 -13.571 1.00 69.38 111 PRO A CA 1
ATOM 890 C C . PRO A 1 111 ? -0.294 -0.413 -13.990 1.00 69.38 111 PRO A C 1
ATOM 892 O O . PRO A 1 111 ? -1.333 -0.325 -13.329 1.00 69.38 111 PRO A O 1
ATOM 895 N N . PHE A 1 112 ? -0.210 -1.142 -15.099 1.00 70.75 112 PHE A N 1
ATOM 896 C CA . PHE A 1 112 ? -1.326 -1.945 -15.595 1.00 70.75 112 PHE A CA 1
ATOM 897 C C . PHE A 1 112 ? -1.376 -3.298 -14.878 1.00 70.75 112 PHE A C 1
ATOM 899 O O . PHE A 1 112 ? -2.404 -3.694 -14.328 1.00 70.75 112 PHE A O 1
ATOM 906 N N . LEU A 1 113 ? -0.232 -3.984 -14.820 1.00 65.25 113 LEU A N 1
ATOM 907 C CA . LEU A 1 113 ? -0.084 -5.266 -14.135 1.00 65.25 113 LEU A CA 1
ATOM 908 C C . LEU A 1 113 ? 0.087 -5.058 -12.621 1.00 65.25 113 LEU A C 1
ATOM 910 O O . LEU A 1 113 ? 0.736 -4.114 -12.181 1.00 65.25 113 LEU A O 1
ATOM 914 N N . ASN A 1 114 ? -0.463 -5.973 -11.823 1.00 62.25 114 ASN A N 1
ATOM 915 C CA . ASN A 1 114 ? -0.526 -5.972 -10.352 1.00 62.25 114 ASN A CA 1
ATOM 916 C C . ASN A 1 114 ? -1.409 -4.895 -9.710 1.00 62.25 114 ASN A C 1
ATOM 918 O O . ASN A 1 114 ? -1.561 -4.883 -8.493 1.00 62.25 114 ASN A O 1
ATOM 922 N N . SER A 1 115 ? -2.042 -4.036 -10.500 1.00 66.69 115 SER A N 1
ATOM 923 C CA . SER A 1 115 ? -2.918 -2.996 -9.977 1.00 66.69 115 SER A CA 1
ATOM 924 C C . SER A 1 115 ? -4.228 -3.571 -9.418 1.00 66.69 115 SER A C 1
ATOM 926 O O . SER A 1 115 ? -4.890 -4.357 -10.103 1.00 66.69 115 SER A O 1
ATOM 928 N N . PRO A 1 116 ? -4.672 -3.150 -8.217 1.00 63.72 116 PRO A N 1
ATOM 929 C CA . PRO A 1 116 ? -5.983 -3.525 -7.686 1.00 63.72 116 PRO A CA 1
ATOM 930 C C . PRO A 1 116 ? -7.138 -2.915 -8.494 1.00 63.72 116 PRO A C 1
ATOM 932 O O . PRO A 1 116 ? -8.282 -3.335 -8.341 1.00 63.72 116 PRO A O 1
ATOM 935 N N . PHE A 1 117 ? -6.850 -1.948 -9.371 1.00 65.19 117 PHE A N 1
ATOM 936 C CA . PHE A 1 117 ? -7.830 -1.336 -10.266 1.00 65.19 117 PHE A CA 1
ATOM 937 C C . PHE A 1 117 ? -8.058 -2.157 -11.546 1.00 65.19 117 PHE A C 1
ATOM 939 O O . PHE A 1 117 ? -9.119 -2.042 -12.158 1.00 65.19 117 PHE A O 1
ATOM 946 N N . PHE A 1 118 ? -7.100 -3.007 -11.939 1.00 66.25 118 PHE A N 1
ATOM 947 C CA . PHE A 1 118 ? -7.172 -3.842 -13.142 1.00 66.25 118 PHE A CA 1
ATOM 948 C C . PHE A 1 118 ? -7.291 -5.318 -12.755 1.00 66.25 118 PHE A C 1
ATOM 950 O O . PHE A 1 118 ? -6.308 -6.048 -12.598 1.00 66.25 118 PHE A O 1
ATOM 957 N N . LEU A 1 119 ? -8.541 -5.748 -12.571 1.00 66.25 119 LEU A N 1
ATOM 958 C CA . LEU A 1 119 ? -8.880 -7.093 -12.121 1.00 66.25 119 LEU A CA 1
ATOM 959 C C . LEU A 1 119 ? -9.322 -7.978 -13.293 1.00 66.25 119 LEU A C 1
ATOM 961 O O . LEU A 1 119 ? -10.184 -7.596 -14.081 1.00 66.25 119 LEU A O 1
ATOM 965 N N . HIS A 1 120 ? -8.810 -9.205 -13.342 1.00 63.88 120 HIS A N 1
ATOM 966 C CA . HIS A 1 120 ? -9.350 -10.294 -14.147 1.00 63.88 120 HIS A CA 1
ATOM 967 C C . HIS A 1 120 ? -9.935 -11.350 -13.204 1.00 63.88 120 HIS A C 1
ATOM 969 O O . HIS A 1 120 ? -9.240 -11.866 -12.328 1.00 63.88 120 HIS A O 1
ATOM 975 N N . ASN A 1 121 ? -11.235 -11.638 -13.330 1.00 68.19 121 ASN A N 1
ATOM 976 C CA . ASN A 1 121 ? -11.972 -12.532 -12.423 1.00 68.19 121 ASN A CA 1
ATOM 977 C C . ASN A 1 121 ? -11.811 -12.167 -10.932 1.00 68.19 121 ASN A C 1
ATOM 979 O O . ASN A 1 121 ? -11.610 -13.028 -10.077 1.00 68.19 121 ASN A O 1
ATOM 983 N N . GLY A 1 122 ? -11.855 -10.866 -10.622 1.00 64.06 122 GLY A N 1
ATOM 984 C CA . GLY A 1 122 ? -11.740 -10.357 -9.251 1.00 64.06 122 GLY A CA 1
ATOM 985 C C . GLY A 1 122 ? -10.332 -10.428 -8.651 1.00 64.06 122 GLY A C 1
ATOM 986 O O . GLY A 1 122 ? -10.167 -10.151 -7.466 1.00 64.06 122 GLY A O 1
ATOM 987 N N . ARG A 1 123 ? -9.309 -10.789 -9.436 1.00 59.53 123 ARG A N 1
ATOM 988 C CA . ARG A 1 123 ? -7.906 -10.815 -9.003 1.00 59.53 123 ARG A CA 1
ATOM 989 C C . ARG A 1 123 ? -7.073 -9.843 -9.837 1.00 59.53 123 ARG A C 1
ATOM 991 O O . ARG A 1 123 ? -7.324 -9.751 -11.037 1.00 59.53 123 ARG A O 1
ATOM 998 N N . PRO A 1 124 ? -6.085 -9.144 -9.252 1.00 64.25 124 PRO A N 1
ATOM 999 C CA . PRO A 1 124 ? -5.167 -8.312 -10.022 1.00 64.25 124 PRO A CA 1
ATOM 1000 C C . PRO A 1 124 ? -4.519 -9.121 -11.143 1.00 64.25 124 PRO A C 1
ATOM 1002 O O . PRO A 1 124 ? -4.100 -10.260 -10.922 1.00 64.25 124 PRO A O 1
ATOM 1005 N N . MET A 1 125 ? -4.441 -8.552 -12.344 1.00 66.94 125 MET A N 1
ATOM 1006 C CA . MET A 1 125 ? -3.721 -9.196 -13.440 1.00 66.94 125 MET A CA 1
ATOM 1007 C C . MET A 1 125 ? -2.226 -9.238 -13.125 1.00 66.94 125 MET A C 1
ATOM 1009 O O . MET A 1 125 ? -1.581 -8.199 -13.030 1.00 66.94 125 MET A O 1
ATOM 1013 N N . VAL A 1 126 ? -1.660 -10.437 -12.994 1.00 66.75 126 VAL A N 1
ATOM 1014 C CA . VAL A 1 126 ? -0.226 -10.644 -12.755 1.00 66.75 126 VAL A CA 1
ATOM 1015 C C . VAL A 1 126 ? 0.352 -11.435 -13.922 1.00 66.75 126 VAL A C 1
ATOM 1017 O O . VAL A 1 126 ? -0.100 -12.541 -14.204 1.00 66.75 126 VAL A O 1
ATOM 1020 N N . SER A 1 127 ? 1.362 -10.893 -14.605 1.00 69.25 127 SER A N 1
ATOM 1021 C CA . SER A 1 127 ? 2.105 -11.632 -15.632 1.00 69.25 127 SER A CA 1
ATOM 1022 C C . SER A 1 127 ? 3.564 -11.200 -15.671 1.00 69.25 127 SER A C 1
ATOM 1024 O O . SER A 1 127 ? 3.898 -10.092 -16.091 1.00 69.25 127 SER A O 1
ATOM 1026 N N . LYS A 1 128 ? 4.457 -12.101 -15.248 1.00 65.31 128 LYS A N 1
ATOM 1027 C CA . LYS A 1 128 ? 5.906 -11.869 -15.310 1.00 65.31 128 LYS A CA 1
ATOM 1028 C C . LYS A 1 128 ? 6.389 -11.764 -16.758 1.00 65.31 128 LYS A C 1
ATOM 1030 O O . LYS A 1 128 ? 7.240 -10.930 -17.033 1.00 65.31 128 LYS A O 1
ATOM 1035 N N . ALA A 1 129 ? 5.828 -12.563 -17.667 1.00 67.94 129 ALA A N 1
ATOM 1036 C CA . ALA A 1 129 ? 6.199 -12.558 -19.081 1.00 67.94 129 ALA A CA 1
ATOM 1037 C C . ALA A 1 129 ? 5.881 -11.214 -19.754 1.00 67.94 129 ALA A C 1
ATOM 1039 O O . ALA A 1 129 ? 6.748 -10.647 -20.408 1.00 67.94 129 ALA A O 1
ATOM 1040 N N . LEU A 1 130 ? 4.682 -10.663 -19.523 1.00 70.56 130 LEU A N 1
ATOM 1041 C CA . LEU A 1 130 ? 4.295 -9.355 -20.070 1.00 70.56 130 LEU A CA 1
ATOM 1042 C C . LEU A 1 130 ? 5.121 -8.215 -19.467 1.00 70.56 130 LEU A C 1
ATOM 1044 O O . LEU A 1 130 ? 5.545 -7.320 -20.190 1.00 70.56 130 LEU A O 1
ATOM 1048 N N . ARG A 1 131 ? 5.425 -8.289 -18.164 1.00 69.12 131 ARG A N 1
ATOM 1049 C CA . ARG A 1 131 ? 6.310 -7.321 -17.507 1.00 69.12 131 ARG A CA 1
ATOM 1050 C C . ARG A 1 131 ? 7.727 -7.349 -18.091 1.00 69.12 131 ARG A C 1
ATOM 1052 O O . ARG A 1 131 ? 8.295 -6.296 -18.337 1.00 69.12 131 ARG A O 1
ATOM 1059 N N . VAL A 1 132 ? 8.290 -8.538 -18.331 1.00 68.38 132 VAL A N 1
ATOM 1060 C CA . VAL A 1 132 ? 9.613 -8.698 -18.971 1.00 68.38 132 VAL A CA 1
ATOM 1061 C C . VAL A 1 132 ? 9.593 -8.217 -20.424 1.00 68.38 132 VAL A C 1
ATOM 1063 O O . VAL A 1 132 ? 10.588 -7.681 -20.897 1.00 68.38 132 VAL A O 1
ATOM 1066 N N . ALA A 1 133 ? 8.457 -8.346 -21.111 1.00 72.75 133 ALA A N 1
ATOM 1067 C CA . ALA A 1 133 ? 8.253 -7.817 -22.457 1.00 72.75 133 ALA A CA 1
ATOM 1068 C C . ALA A 1 133 ? 8.047 -6.286 -22.510 1.00 72.75 133 ALA A C 1
ATOM 1070 O O . ALA A 1 133 ? 7.838 -5.750 -23.594 1.00 72.75 133 ALA A O 1
ATOM 1071 N N . GLY A 1 134 ? 8.107 -5.585 -21.371 1.00 69.12 134 GLY A N 1
ATOM 1072 C CA . GLY A 1 134 ? 8.016 -4.123 -21.300 1.00 69.12 134 GLY A CA 1
ATOM 1073 C C . GLY A 1 134 ? 6.601 -3.564 -21.140 1.00 69.12 134 GLY A C 1
ATOM 1074 O O . GLY A 1 134 ? 6.429 -2.356 -21.199 1.00 69.12 134 GLY A O 1
ATOM 1075 N N . LEU A 1 135 ? 5.588 -4.407 -20.911 1.00 76.19 135 LEU A N 1
ATOM 1076 C CA . LEU A 1 135 ? 4.216 -3.958 -20.664 1.00 76.19 135 LEU A CA 1
ATOM 1077 C C . LEU A 1 135 ? 4.042 -3.667 -19.167 1.00 76.19 135 LEU A C 1
ATOM 1079 O O . LEU A 1 135 ? 3.687 -4.554 -18.383 1.00 76.19 135 LEU A O 1
ATOM 1083 N N . THR A 1 136 ? 4.365 -2.442 -18.752 1.00 71.56 136 THR A N 1
ATOM 1084 C CA . THR A 1 136 ? 4.416 -2.044 -17.335 1.00 71.56 136 THR A CA 1
ATOM 1085 C C . THR A 1 136 ? 3.282 -1.094 -16.967 1.00 71.56 136 THR A C 1
ATOM 1087 O O . THR A 1 136 ? 2.715 -1.214 -15.877 1.00 71.56 136 THR A O 1
ATOM 1090 N N . THR A 1 137 ? 2.883 -0.213 -17.882 1.00 74.94 137 THR A N 1
ATOM 1091 C CA . THR A 1 137 ? 1.931 0.875 -17.652 1.00 74.94 137 THR A CA 1
ATOM 1092 C C . THR A 1 137 ? 0.656 0.746 -18.484 1.00 74.94 137 THR A C 1
ATOM 1094 O O . THR A 1 137 ? 0.568 -0.006 -19.453 1.00 74.94 137 THR A O 1
ATOM 1097 N N . LEU A 1 138 ? -0.367 1.515 -18.108 1.00 72.62 138 LEU A N 1
ATOM 1098 C CA . LEU A 1 138 ? -1.588 1.668 -18.895 1.00 72.62 138 LEU A CA 1
ATOM 1099 C C . LEU A 1 138 ? -1.291 2.245 -20.290 1.00 72.62 138 LEU A C 1
ATOM 1101 O O . LEU A 1 138 ? -1.956 1.889 -21.261 1.00 72.62 138 LEU A O 1
ATOM 1105 N N . GLY A 1 139 ? -0.293 3.124 -20.396 1.00 72.38 139 GLY A N 1
ATOM 1106 C CA . GLY A 1 139 ? 0.120 3.742 -21.650 1.00 72.38 139 GLY A CA 1
ATOM 1107 C C . GLY A 1 139 ? 0.614 2.734 -22.683 1.00 72.38 139 GLY A C 1
ATOM 1108 O O . GLY A 1 139 ? 0.288 2.881 -23.860 1.00 72.38 139 GLY A O 1
ATOM 1109 N N . ASP A 1 140 ? 1.293 1.677 -22.235 1.00 73.44 140 ASP A N 1
ATOM 1110 C CA . ASP A 1 140 ? 1.795 0.603 -23.103 1.00 73.44 140 ASP A CA 1
ATOM 1111 C C . ASP A 1 140 ? 0.653 -0.199 -23.739 1.00 73.44 140 ASP A C 1
ATOM 1113 O O . ASP A 1 140 ? 0.764 -0.673 -24.867 1.00 73.44 140 ASP A O 1
ATOM 1117 N N . VAL A 1 141 ? -0.478 -0.313 -23.034 1.00 71.88 141 VAL A N 1
ATOM 1118 C CA . VAL A 1 141 ? -1.691 -0.990 -23.520 1.00 71.88 141 VAL A CA 1
ATOM 1119 C C . VAL A 1 141 ? -2.540 -0.061 -24.386 1.00 71.88 141 VAL A C 1
ATOM 1121 O O . VAL A 1 141 ? -3.110 -0.483 -25.389 1.00 71.88 141 VAL A O 1
ATOM 1124 N N . CYS A 1 142 ? -2.656 1.208 -23.993 1.00 68.56 142 CYS A N 1
ATOM 1125 C CA . CYS A 1 142 ? -3.531 2.178 -24.649 1.00 68.56 142 CYS A CA 1
ATOM 1126 C C . CYS A 1 142 ? -2.938 2.805 -25.921 1.00 68.56 142 CYS A C 1
ATOM 1128 O O . CYS A 1 142 ? -3.661 3.519 -26.612 1.00 68.56 142 CYS A O 1
ATOM 1130 N N . GLY A 1 143 ? -1.673 2.522 -26.243 1.00 55.09 143 GLY A N 1
ATOM 1131 C CA . GLY A 1 143 ? -1.031 2.910 -27.493 1.00 55.09 143 GLY A CA 1
ATOM 1132 C C . GLY A 1 143 ? -0.627 4.386 -27.541 1.00 55.09 143 GLY A C 1
ATOM 1133 O O . GLY A 1 143 ? -1.450 5.301 -27.499 1.00 55.09 143 GLY A O 1
ATOM 1134 N N . GLY A 1 144 ? 0.670 4.638 -27.702 1.00 50.38 144 GLY A N 1
ATOM 1135 C CA . GLY A 1 144 ? 1.145 5.898 -28.259 1.00 50.38 144 GLY A CA 1
ATOM 1136 C C . GLY A 1 144 ? 0.920 5.900 -29.772 1.00 50.38 144 GLY A C 1
ATOM 1137 O O . GLY A 1 144 ? 1.657 5.241 -30.495 1.00 50.38 144 GLY A O 1
ATOM 1138 N N . GLY A 1 145 ? -0.080 6.641 -30.252 1.00 39.41 145 GLY A N 1
ATOM 1139 C CA . GLY A 1 145 ? -0.223 6.952 -31.677 1.00 39.41 145 GLY A CA 1
ATOM 1140 C C . GLY A 1 145 ? -1.649 7.300 -32.096 1.00 39.41 145 GLY A C 1
ATOM 1141 O O . GLY A 1 145 ? -2.520 6.442 -32.107 1.00 39.41 145 GLY A O 1
ATOM 1142 N N . GLY A 1 146 ? -1.862 8.551 -32.511 1.00 35.66 146 GLY A N 1
ATOM 1143 C CA . GLY A 1 146 ? -3.016 8.931 -33.328 1.00 35.66 146 GLY A CA 1
ATOM 1144 C C . GLY A 1 146 ? -4.212 9.514 -32.574 1.00 35.66 146 GLY A C 1
ATOM 1145 O O . GLY A 1 146 ? -4.887 8.866 -31.780 1.00 35.66 146 GLY A O 1
ATOM 1146 N N . SER A 1 147 ? -4.503 10.770 -32.892 1.00 43.16 147 SER A N 1
ATOM 1147 C CA . SER A 1 147 ? -5.808 11.414 -32.756 1.00 43.16 147 SER A CA 1
ATOM 1148 C C . SER A 1 147 ? -6.982 10.465 -33.057 1.00 43.16 147 SER A C 1
ATOM 1150 O O . SER A 1 147 ? -7.065 9.935 -34.160 1.00 43.16 147 SER A O 1
ATOM 1152 N N . GLY A 1 148 ? -7.929 10.320 -32.121 1.00 38.91 148 GLY A N 1
ATOM 1153 C CA . GLY A 1 148 ? -9.302 9.895 -32.448 1.00 38.91 148 GLY A CA 1
ATOM 1154 C C . GLY A 1 148 ? -9.871 8.636 -31.781 1.00 38.91 148 GLY A C 1
ATOM 1155 O O . GLY A 1 148 ? -11.068 8.409 -31.911 1.00 38.91 148 GLY A O 1
ATOM 1156 N N . GLY A 1 149 ? -9.104 7.841 -31.032 1.00 33.56 149 GLY A N 1
ATOM 1157 C CA . GLY A 1 149 ? -9.634 6.639 -30.366 1.00 33.56 149 GLY A CA 1
ATOM 1158 C C . GLY A 1 149 ? -9.878 6.843 -28.873 1.00 33.56 149 GLY A C 1
ATOM 1159 O O . GLY A 1 149 ? -8.948 6.761 -28.074 1.00 33.56 149 GLY A O 1
ATOM 1160 N N . GLY A 1 150 ? -11.117 7.122 -28.470 1.00 31.61 150 GLY A N 1
ATOM 1161 C CA . GLY A 1 150 ? -11.497 7.188 -27.059 1.00 31.61 150 GLY A CA 1
ATOM 1162 C C . GLY A 1 150 ? -11.402 5.814 -26.395 1.00 31.61 150 GLY A C 1
ATOM 1163 O O . GLY A 1 150 ? -12.260 4.965 -26.614 1.00 31.61 150 GLY A O 1
ATOM 1164 N N . VAL A 1 151 ? -10.392 5.597 -25.548 1.00 36.22 151 VAL A N 1
ATOM 1165 C CA . VAL A 1 151 ? -10.408 4.483 -24.592 1.00 36.22 151 VAL A CA 1
ATOM 1166 C C . VAL A 1 151 ? -11.426 4.833 -23.510 1.00 36.22 151 VAL A C 1
ATOM 1168 O O . VAL A 1 151 ? -11.151 5.619 -22.603 1.00 36.22 151 VAL A O 1
ATOM 1171 N N . VAL A 1 152 ? -12.631 4.280 -23.632 1.00 35.88 152 VAL A N 1
ATOM 1172 C CA . VAL A 1 152 ? -13.659 4.352 -22.593 1.00 35.88 152 VAL A CA 1
ATOM 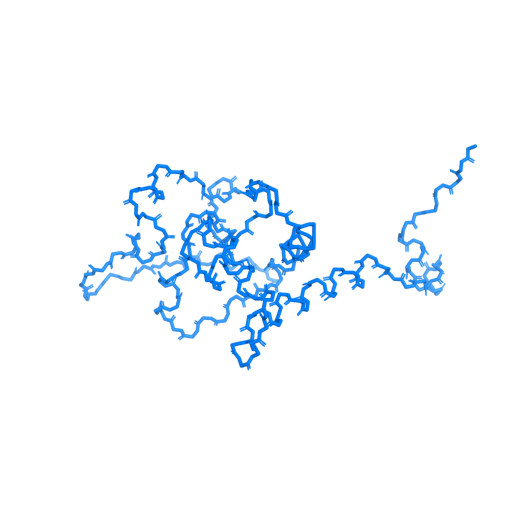1173 C C . VAL A 1 152 ? -13.300 3.330 -21.517 1.00 35.88 152 VAL A C 1
ATOM 1175 O O . VAL A 1 152 ? -13.660 2.158 -21.595 1.00 35.88 152 VAL A O 1
ATOM 1178 N N . LEU A 1 153 ? -12.561 3.774 -20.500 1.00 36.94 153 LEU A N 1
ATOM 1179 C CA . LEU A 1 153 ? -12.462 3.037 -19.245 1.00 36.94 153 LEU A CA 1
ATOM 1180 C C . LEU A 1 153 ? -13.821 3.133 -18.550 1.00 36.94 153 LEU A C 1
ATOM 1182 O O . LEU A 1 153 ? -14.165 4.165 -17.971 1.00 36.94 153 LEU A O 1
ATOM 1186 N N . TYR A 1 154 ? -14.604 2.058 -18.614 1.00 34.75 154 TYR A N 1
ATOM 1187 C CA . TYR A 1 154 ? -15.792 1.903 -17.782 1.00 34.75 154 TYR A CA 1
ATOM 1188 C C . TYR A 1 154 ? -15.344 1.743 -16.325 1.00 34.75 154 TYR A C 1
ATOM 1190 O O . TYR A 1 154 ? -15.210 0.635 -15.810 1.00 34.75 154 TYR A O 1
ATOM 1198 N N . LEU A 1 155 ? -15.100 2.866 -15.646 1.00 34.91 155 LEU A N 1
ATOM 1199 C CA . LEU A 1 155 ? -15.072 2.901 -14.191 1.00 34.91 155 LEU A CA 1
ATOM 1200 C C . LEU A 1 155 ? -16.478 2.536 -13.730 1.00 34.91 155 LEU A C 1
ATOM 1202 O O . LEU A 1 155 ? -17.422 3.317 -13.866 1.00 34.91 155 LEU A O 1
ATOM 1206 N N . ASN A 1 156 ? -16.609 1.297 -13.268 1.00 31.16 156 ASN A N 1
ATOM 1207 C CA . ASN A 1 156 ? -17.842 0.721 -12.771 1.00 31.16 156 ASN A CA 1
ATOM 1208 C C . ASN A 1 156 ? -18.388 1.637 -11.664 1.00 31.16 156 ASN A C 1
ATOM 1210 O O . ASN A 1 156 ? -17.891 1.636 -10.537 1.00 31.16 156 ASN A O 1
ATOM 1214 N N . LYS A 1 157 ? -19.378 2.472 -12.003 1.00 32.09 157 LYS A N 1
ATOM 1215 C CA . LYS A 1 157 ? -20.160 3.244 -11.037 1.00 32.09 157 LYS A CA 1
ATOM 1216 C C . LYS A 1 157 ? -21.020 2.251 -10.261 1.00 32.09 157 LYS A C 1
ATOM 1218 O O . LYS A 1 157 ? -22.210 2.108 -10.534 1.00 32.09 157 LYS A O 1
ATOM 1223 N N . GLN A 1 158 ? -20.422 1.541 -9.309 1.00 31.66 158 GLN A N 1
ATOM 1224 C CA . GLN A 1 158 ? -21.215 0.864 -8.299 1.00 31.66 158 GLN A CA 1
ATOM 1225 C C . GLN A 1 158 ? -21.825 1.930 -7.389 1.00 31.66 158 GLN A C 1
ATOM 1227 O O . GLN A 1 158 ? -21.133 2.722 -6.751 1.00 31.66 158 GLN A O 1
ATOM 1232 N N . LYS A 1 159 ? -23.153 1.967 -7.488 1.00 28.67 159 LYS A N 1
ATOM 1233 C CA . LYS A 1 159 ? -24.133 2.757 -6.752 1.00 28.67 159 LYS A CA 1
ATOM 1234 C C . LYS A 1 159 ? -23.750 2.927 -5.275 1.00 28.67 159 LYS A C 1
ATOM 1236 O O . LYS A 1 159 ? -23.48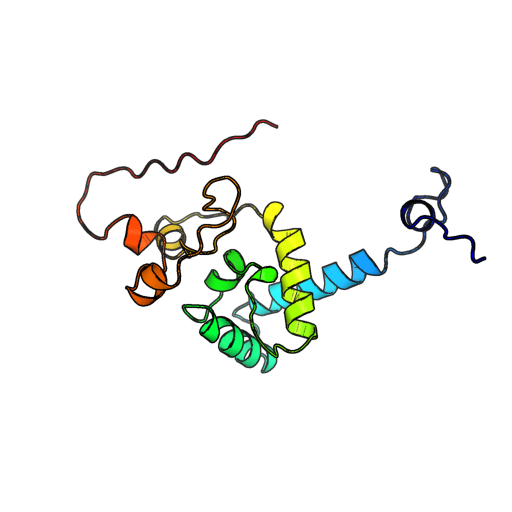6 1.936 -4.598 1.00 28.67 159 LYS A O 1
ATOM 1241 N N . LEU A 1 160 ? -23.759 4.180 -4.814 1.00 31.14 160 LEU A N 1
ATOM 1242 C CA . LEU A 1 160 ? -24.195 4.509 -3.455 1.00 31.14 160 LEU A CA 1
ATOM 1243 C C . LEU A 1 160 ? -25.724 4.439 -3.426 1.00 31.14 160 LEU A C 1
ATOM 1245 O O . LEU A 1 160 ? -26.324 4.839 -4.454 1.00 31.14 160 LEU A O 1
#

Foldseek 3Di:
DDDDDDPCQACDDVVVNHVVHDDPVVVLLVVLLVVVVLLVPPVDDDPVNVVVLV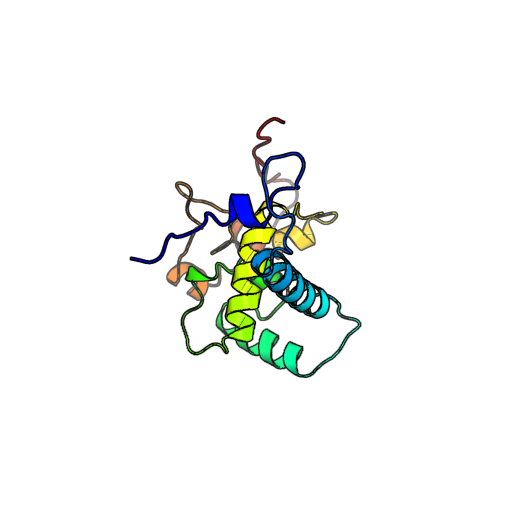LLVVVAPRDPLSLQLDDLVPSDDDPPPSNSSSSVSSVVCNVVDDPPDPDPVVQQAHFQASHCQNDDVNHGHHDPVCVVVVRTGNVSVVDDDDPDDDPPPCPPPPDD

Mean predicted aligned error: 13.32 Å